Protein AF-E0WTT8-F1 (afdb_monomer_lite)

Radius of gyration: 13.16 Å; chains: 1; bounding box: 29×34×26 Å

InterPro domains:
  IPR004615 DNA polymerase III, psi subunit [PF03603] (1-65)
  IPR036654 DNA polymerase III, psi subunit superfamily [G3DSA:3.40.50.10220] (1-75)
  IPR036654 DNA polymerase III, psi subunit superfamily [SSF102220] (1-73)

Secondary structure (DSSP, 8-state):
--GGG-----HHHHTTS-TTS---EEEESS---SS--SSEEEE--HHHHHH-HHHHHHHHHHHHHTHHHH-TT--

Structure (mmCIF, N/CA/C/O backbone):
data_AF-E0WTT8-F1
#
_entry.id   AF-E0WTT8-F1
#
loop_
_atom_site.group_PDB
_atom_site.id
_atom_site.type_symbol
_atom_site.label_atom_id
_atom_site.label_alt_id
_atom_site.label_comp_id
_atom_site.label_asym_id
_atom_site.label_entity_id
_atom_site.label_seq_id
_atom_site.pdbx_PDB_ins_code
_atom_site.Cartn_x
_atom_site.Cartn_y
_atom_site.Cartn_z
_atom_site.occupancy
_atom_site.B_iso_or_equiv
_atom_site.auth_seq_id
_atom_site.auth_comp_id
_atom_site.auth_asym_id
_atom_site.auth_atom_id
_atom_site.pdbx_PDB_model_num
ATOM 1 N N . LEU A 1 1 ? 1.082 6.465 10.612 1.00 73.62 1 LEU A N 1
ATOM 2 C CA . LEU A 1 1 ? 1.497 5.046 10.629 1.00 73.62 1 LEU A CA 1
ATOM 3 C C . LEU A 1 1 ? 2.883 4.948 11.249 1.00 73.62 1 LEU A C 1
ATOM 5 O O . LEU A 1 1 ? 3.809 5.553 10.719 1.00 73.62 1 LEU A O 1
ATOM 9 N N . THR A 1 2 ? 3.021 4.252 12.375 1.00 81.69 2 THR A N 1
ATOM 10 C CA . THR A 1 2 ? 4.331 3.865 12.927 1.00 81.69 2 THR A CA 1
ATOM 11 C C . THR A 1 2 ? 4.739 2.495 12.371 1.00 81.69 2 THR A C 1
ATOM 13 O O . THR A 1 2 ? 3.869 1.730 11.956 1.00 81.69 2 THR A O 1
ATOM 16 N N . PRO A 1 3 ? 6.037 2.143 12.342 1.00 81.50 3 PRO A N 1
ATOM 17 C CA . PRO A 1 3 ? 6.472 0.814 11.899 1.00 81.50 3 PRO A CA 1
ATOM 18 C C . PRO A 1 3 ? 5.869 -0.328 12.735 1.00 81.50 3 PRO A C 1
ATOM 20 O O . PRO A 1 3 ? 5.673 -1.420 12.225 1.00 81.50 3 PRO A O 1
ATOM 23 N N . GLU A 1 4 ? 5.510 -0.075 13.994 1.00 86.38 4 GLU A N 1
ATOM 24 C CA . GLU A 1 4 ? 4.839 -1.047 14.871 1.00 86.38 4 GLU A CA 1
ATOM 25 C C . GLU A 1 4 ? 3.384 -1.332 14.454 1.00 86.38 4 GLU A C 1
ATOM 27 O O . GLU A 1 4 ? 2.802 -2.332 14.864 1.00 86.38 4 GLU A O 1
ATOM 32 N N . GLN A 1 5 ? 2.794 -0.460 13.630 1.00 85.06 5 GLN A N 1
ATOM 33 C CA . GLN A 1 5 ? 1.442 -0.600 13.082 1.00 85.06 5 GLN A CA 1
ATOM 34 C C . GLN A 1 5 ? 1.430 -1.258 11.696 1.00 85.06 5 GLN A C 1
ATOM 36 O O . GLN A 1 5 ? 0.367 -1.359 11.083 1.00 85.06 5 GLN A O 1
ATOM 41 N N . THR A 1 6 ? 2.586 -1.677 11.173 1.00 87.69 6 THR A N 1
ATOM 42 C CA . THR A 1 6 ? 2.682 -2.337 9.869 1.00 87.69 6 THR A CA 1
ATOM 43 C C . THR A 1 6 ? 3.027 -3.811 10.032 1.00 87.69 6 THR A C 1
ATOM 45 O O . THR A 1 6 ? 3.727 -4.222 10.956 1.00 87.69 6 THR A O 1
ATOM 48 N N . TYR A 1 7 ? 2.514 -4.636 9.122 1.00 88.31 7 TYR A N 1
ATOM 49 C CA . TYR A 1 7 ? 2.809 -6.061 9.099 1.00 88.31 7 TYR A CA 1
ATOM 50 C C . TYR A 1 7 ? 3.091 -6.504 7.666 1.00 88.31 7 TYR A C 1
ATOM 52 O O . TYR A 1 7 ? 2.319 -6.213 6.753 1.00 88.31 7 TYR A O 1
ATOM 60 N N . SER A 1 8 ? 4.220 -7.184 7.464 1.00 88.62 8 SER A N 1
ATOM 61 C CA . SER A 1 8 ? 4.627 -7.672 6.144 1.00 88.62 8 SER A CA 1
ATOM 62 C C . SER A 1 8 ? 4.044 -9.058 5.902 1.00 88.62 8 SER A C 1
ATOM 64 O O . SER A 1 8 ? 4.362 -10.006 6.617 1.00 88.62 8 SER A O 1
ATOM 66 N N . LEU A 1 9 ? 3.202 -9.174 4.877 1.00 87.75 9 LEU A N 1
ATOM 67 C CA . LEU A 1 9 ? 2.544 -10.419 4.490 1.00 87.75 9 LEU A CA 1
ATOM 68 C C . LEU A 1 9 ? 3.048 -10.877 3.126 1.00 87.75 9 LEU A C 1
ATOM 70 O O . LEU A 1 9 ? 3.222 -10.074 2.212 1.00 87.75 9 LEU A O 1
ATOM 74 N N . THR A 1 10 ? 3.224 -12.187 2.966 1.00 87.75 10 THR A N 1
ATOM 75 C CA . THR A 1 10 ? 3.343 -12.787 1.633 1.00 87.75 10 THR A CA 1
ATOM 76 C C . THR A 1 10 ? 1.947 -13.006 1.039 1.00 87.75 10 THR A C 1
ATOM 78 O O . THR A 1 10 ? 0.976 -13.122 1.795 1.00 87.75 10 THR A O 1
ATOM 81 N N . PRO A 1 11 ? 1.808 -13.138 -0.294 1.00 82.25 11 PRO A N 1
ATOM 82 C CA . PRO A 1 11 ? 0.508 -13.387 -0.926 1.00 82.25 11 PRO A CA 1
ATOM 83 C C . PRO A 1 11 ? -0.223 -14.612 -0.355 1.00 82.25 11 PRO A C 1
ATOM 85 O O . PRO A 1 11 ? -1.439 -14.593 -0.189 1.00 82.25 11 PRO A O 1
ATOM 88 N N . ASN A 1 12 ? 0.524 -15.654 0.028 1.00 84.75 12 ASN A N 1
ATOM 89 C CA . ASN A 1 12 ? -0.045 -16.854 0.639 1.00 84.75 12 ASN A CA 1
ATOM 90 C C . ASN A 1 12 ? -0.596 -16.599 2.056 1.00 84.75 12 ASN A C 1
ATOM 92 O O . ASN A 1 12 ? -1.597 -17.190 2.443 1.00 84.75 12 ASN A O 1
ATOM 96 N N . GLN A 1 13 ? 0.033 -15.705 2.827 1.00 84.81 13 GLN A N 1
ATOM 97 C CA . GLN A 1 13 ? -0.469 -15.299 4.145 1.00 84.81 13 GLN A CA 1
ATOM 98 C C . GLN A 1 13 ? -1.695 -14.392 4.020 1.00 84.81 13 GLN A C 1
ATOM 100 O O . GLN A 1 13 ? -2.613 -14.487 4.825 1.00 84.81 13 GLN A O 1
ATOM 105 N N . LEU A 1 14 ? -1.753 -13.550 2.985 1.00 83.69 14 LEU A N 1
ATOM 106 C CA . LEU A 1 14 ? -2.914 -12.699 2.738 1.00 83.69 14 LEU A CA 1
ATOM 107 C C . LEU A 1 14 ? -4.193 -13.516 2.482 1.00 83.69 14 LEU A C 1
A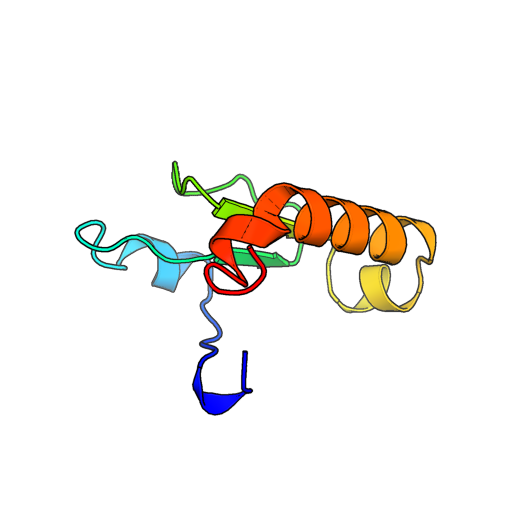TOM 109 O O . LEU A 1 14 ? -5.263 -13.133 2.948 1.00 83.69 14 LEU A O 1
ATOM 113 N N . ALA A 1 15 ? -4.080 -14.663 1.804 1.00 82.31 15 ALA A N 1
ATOM 114 C CA . ALA A 1 15 ? -5.212 -15.544 1.507 1.00 82.31 15 ALA A CA 1
ATOM 115 C C . ALA A 1 15 ? -5.929 -16.087 2.760 1.00 82.31 15 ALA A C 1
ATOM 117 O O . ALA A 1 15 ? -7.092 -16.479 2.673 1.00 82.31 15 ALA A O 1
ATOM 118 N N . VAL A 1 16 ? -5.254 -16.100 3.916 1.00 85.44 16 VAL A N 1
ATOM 119 C CA . VAL A 1 16 ? -5.791 -16.609 5.189 1.00 85.44 16 VAL A CA 1
ATOM 120 C C . VAL A 1 16 ? -6.171 -15.503 6.182 1.00 85.44 16 VAL A C 1
ATOM 122 O O . VAL A 1 16 ? -6.582 -15.806 7.301 1.00 85.44 16 VAL A O 1
ATOM 125 N N . ILE A 1 17 ? -6.059 -14.224 5.801 1.00 82.62 17 ILE A N 1
ATOM 126 C CA . ILE A 1 17 ? -6.426 -13.105 6.679 1.00 82.62 17 ILE A CA 1
ATOM 127 C C . ILE A 1 17 ? -7.954 -13.038 6.845 1.00 82.62 17 ILE A C 1
ATOM 129 O O . ILE A 1 17 ? -8.686 -13.107 5.852 1.00 82.62 17 ILE A O 1
ATOM 133 N N . PRO A 1 18 ? -8.462 -12.884 8.084 1.00 79.44 18 PRO A N 1
ATOM 134 C CA . PRO A 1 18 ? -9.890 -12.734 8.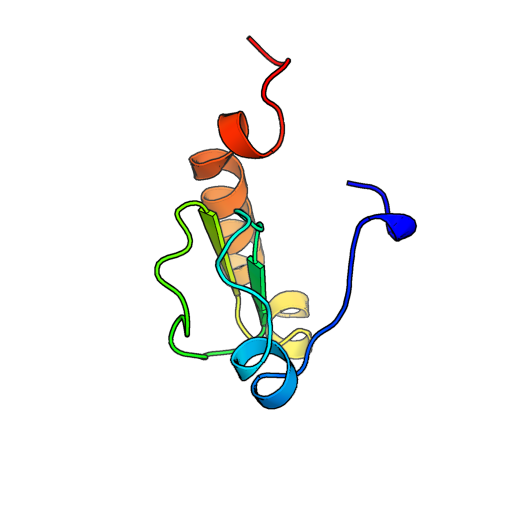328 1.00 79.44 18 PRO A CA 1
ATOM 135 C C . PRO A 1 18 ? -10.431 -11.476 7.639 1.00 79.44 18 PRO A C 1
ATOM 137 O O . PRO A 1 18 ? -9.960 -10.368 7.882 1.00 79.44 18 PRO A O 1
ATOM 140 N N . LYS A 1 19 ? -11.466 -11.656 6.814 1.00 73.81 19 LYS A N 1
ATOM 141 C CA . LYS A 1 19 ? -12.116 -10.585 6.035 1.00 73.81 19 LYS A CA 1
ATOM 142 C C . LYS A 1 19 ? -13.128 -9.753 6.831 1.00 73.81 19 LYS A C 1
ATOM 144 O O . LYS A 1 19 ? -13.769 -8.871 6.279 1.00 73.81 19 LYS A O 1
ATOM 149 N N . ASP A 1 20 ? -13.287 -10.058 8.115 1.00 75.25 20 ASP A N 1
ATOM 150 C CA . ASP A 1 20 ? -14.269 -9.423 9.002 1.00 75.25 20 ASP A CA 1
ATOM 151 C C . ASP A 1 20 ? -13.875 -7.987 9.395 1.00 75.25 20 ASP A C 1
ATOM 153 O O . ASP A 1 20 ? -14.689 -7.211 9.885 1.00 75.25 20 ASP A O 1
ATOM 157 N N . ARG A 1 21 ? -12.613 -7.607 9.155 1.00 72.19 21 ARG A N 1
ATOM 158 C CA . ARG A 1 21 ? -12.091 -6.266 9.429 1.00 72.19 21 ARG A CA 1
ATOM 159 C C . ARG A 1 21 ? -11.577 -5.612 8.158 1.00 72.19 21 ARG A C 1
ATOM 161 O O . ARG A 1 21 ? -10.965 -6.260 7.313 1.00 72.19 21 ARG A O 1
ATOM 168 N N . GLN A 1 22 ? -11.798 -4.305 8.071 1.00 75.31 22 GLN A N 1
ATOM 169 C CA . GLN A 1 22 ? -11.199 -3.465 7.045 1.00 75.31 22 GLN A CA 1
ATOM 170 C C . GLN A 1 22 ? -9.729 -3.229 7.396 1.00 75.31 22 GLN A C 1
ATOM 172 O O . GLN A 1 22 ? -9.404 -2.799 8.505 1.00 75.31 22 GLN A O 1
ATOM 177 N N . TYR A 1 23 ? -8.848 -3.533 6.450 1.00 81.56 23 TYR A N 1
ATOM 178 C CA . TYR A 1 23 ? -7.414 -3.303 6.558 1.00 81.56 23 TYR A CA 1
ATOM 179 C C . TYR A 1 23 ? -6.954 -2.490 5.356 1.00 81.56 23 TYR A C 1
ATOM 181 O O . TYR A 1 23 ? -7.435 -2.688 4.241 1.00 81.56 23 TYR A O 1
ATOM 189 N N . HIS A 1 24 ? -5.982 -1.614 5.584 1.00 85.31 24 HIS A N 1
ATOM 190 C CA . HIS A 1 24 ? -5.282 -0.936 4.504 1.00 85.31 24 HIS A CA 1
ATOM 191 C C . HIS A 1 24 ? -4.145 -1.826 4.023 1.00 85.31 24 HIS A C 1
ATOM 193 O O . HIS A 1 24 ? -3.297 -2.247 4.814 1.00 85.31 24 HIS A O 1
ATOM 199 N N . TYR A 1 25 ? -4.121 -2.099 2.724 1.00 87.06 25 TYR A N 1
ATOM 200 C CA . TYR A 1 25 ? -3.093 -2.934 2.118 1.00 87.06 25 TYR A CA 1
ATOM 201 C C . TYR A 1 25 ? -2.181 -2.102 1.234 1.00 87.06 25 TYR A C 1
ATOM 203 O O . TYR A 1 25 ? -2.629 -1.215 0.513 1.00 87.06 25 TYR A O 1
ATOM 211 N N . TRP A 1 26 ? -0.894 -2.425 1.257 1.00 89.31 26 TRP A N 1
ATOM 212 C CA . TRP A 1 26 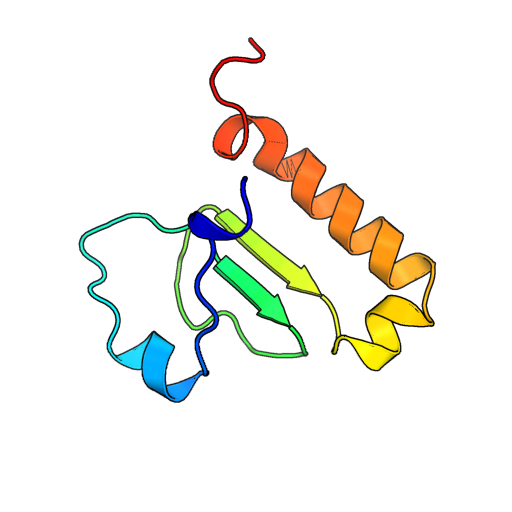? 0.058 -1.923 0.281 1.00 89.31 26 TRP A CA 1
ATOM 213 C C . TRP A 1 26 ? 0.713 -3.104 -0.430 1.00 89.31 26 TRP A C 1
ATOM 215 O O . TRP A 1 26 ? 1.439 -3.890 0.178 1.00 89.31 26 TRP A O 1
ATOM 225 N N . TYR A 1 27 ? 0.420 -3.235 -1.720 1.00 89.12 27 TYR A N 1
ATOM 226 C CA . TYR A 1 27 ? 0.955 -4.267 -2.593 1.00 89.12 27 TYR A CA 1
ATOM 227 C C . TYR A 1 27 ? 2.244 -3.782 -3.250 1.00 89.12 27 TYR A C 1
ATOM 229 O O . TYR A 1 27 ? 2.268 -2.758 -3.937 1.00 89.12 27 TYR A O 1
ATOM 237 N N . LEU A 1 28 ? 3.313 -4.548 -3.042 1.00 90.00 28 LEU A N 1
ATOM 238 C CA . LEU A 1 28 ? 4.616 -4.344 -3.662 1.00 90.00 28 LEU A CA 1
ATOM 239 C C . LEU A 1 28 ? 4.796 -5.354 -4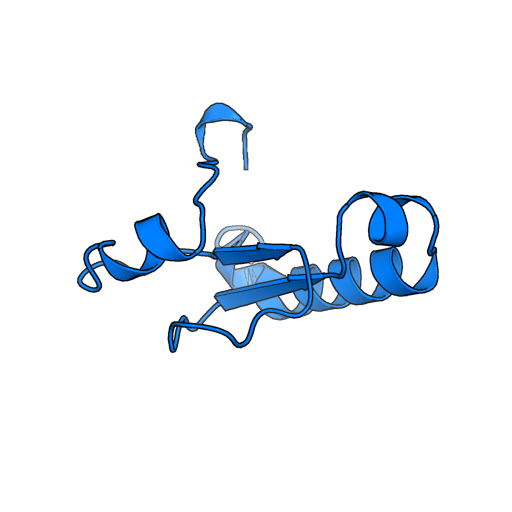.799 1.00 90.00 28 LEU A C 1
ATOM 241 O O . LEU A 1 28 ? 4.813 -6.560 -4.563 1.00 90.00 28 LEU A O 1
ATOM 245 N N . GLY A 1 29 ? 4.971 -4.852 -6.017 1.00 86.81 29 GLY A N 1
ATOM 246 C CA . GLY A 1 29 ? 5.016 -5.639 -7.247 1.00 86.81 29 GLY A CA 1
ATOM 247 C C . GLY A 1 29 ? 3.659 -5.720 -7.948 1.00 86.81 29 GLY A C 1
ATOM 248 O O . GLY A 1 29 ? 2.624 -5.346 -7.399 1.00 86.81 29 GLY A O 1
ATOM 249 N N . ASN A 1 30 ? 3.671 -6.213 -9.185 1.00 69.25 30 ASN A N 1
ATOM 250 C CA . ASN A 1 30 ? 2.494 -6.350 -10.047 1.00 69.25 30 ASN A CA 1
ATOM 251 C C . ASN A 1 30 ? 1.612 -7.527 -9.611 1.00 69.25 30 ASN A C 1
ATOM 253 O O . ASN A 1 30 ? 1.442 -8.503 -10.338 1.00 69.25 30 ASN A O 1
ATOM 257 N N . HIS A 1 31 ? 1.079 -7.443 -8.398 1.00 70.44 31 HIS A N 1
ATOM 258 C CA . HIS A 1 31 ? 0.096 -8.380 -7.889 1.00 70.44 31 HIS A CA 1
ATOM 259 C C . HIS A 1 31 ? -1.306 -7.846 -8.151 1.00 70.44 31 HIS A C 1
ATOM 261 O O . HIS A 1 31 ? -1.613 -6.688 -7.854 1.00 70.44 31 HIS A O 1
ATOM 267 N N . GLU A 1 32 ? -2.160 -8.714 -8.685 1.00 70.44 32 GLU A N 1
ATOM 268 C CA . GLU A 1 32 ? -3.590 -8.448 -8.738 1.00 70.44 32 GLU A CA 1
ATOM 269 C C . GLU A 1 32 ? -4.115 -8.302 -7.300 1.00 70.44 32 GLU A C 1
ATOM 271 O O . GLU A 1 32 ? -3.735 -9.098 -6.427 1.00 70.44 32 GLU A O 1
ATOM 276 N N . PRO A 1 33 ? -4.938 -7.279 -7.011 1.00 67.94 33 PRO A N 1
ATOM 277 C CA . PRO A 1 33 ? -5.486 -7.090 -5.679 1.00 67.94 33 PRO A CA 1
ATOM 278 C C . PRO A 1 33 ? -6.332 -8.314 -5.309 1.00 67.94 33 PRO A C 1
ATOM 280 O O . PRO A 1 33 ? -7.367 -8.593 -5.902 1.00 67.94 33 PRO A O 1
ATOM 283 N N . LEU A 1 34 ? -5.867 -9.070 -4.312 1.00 65.56 34 LEU A N 1
ATOM 284 C CA . LEU A 1 34 ? -6.507 -10.304 -3.827 1.00 65.56 34 LEU A CA 1
ATOM 285 C C . LEU A 1 34 ? -7.775 -10.045 -2.994 1.00 65.56 34 LEU A C 1
ATOM 287 O O . LEU A 1 34 ? -8.402 -10.980 -2.493 1.00 65.56 34 LEU A O 1
ATOM 291 N N . THR A 1 35 ? -8.125 -8.780 -2.790 1.00 64.06 35 THR A N 1
ATOM 292 C CA . THR A 1 35 ? -9.197 -8.343 -1.903 1.00 64.06 35 THR A CA 1
ATOM 293 C C . THR A 1 35 ? -9.893 -7.124 -2.494 1.00 64.06 35 THR A C 1
ATOM 295 O O . THR A 1 35 ? -9.243 -6.257 -3.075 1.00 64.06 35 THR A O 1
ATOM 298 N N . ASP A 1 36 ? -11.201 -7.033 -2.276 1.00 64.06 36 ASP A N 1
ATOM 299 C CA . ASP A 1 36 ? -12.025 -5.854 -2.568 1.00 64.06 36 ASP A CA 1
ATOM 300 C C . ASP A 1 36 ? -11.827 -4.770 -1.488 1.00 64.06 36 ASP A C 1
ATOM 302 O O . ASP A 1 36 ? -12.764 -4.113 -1.049 1.00 64.06 36 ASP A O 1
ATOM 306 N N . ALA A 1 37 ? -10.607 -4.641 -0.949 1.00 64.88 37 ALA A N 1
ATOM 307 C CA . ALA A 1 37 ? -10.351 -3.675 0.110 1.00 64.88 37 ALA A CA 1
ATOM 308 C C . ALA A 1 37 ? -10.574 -2.269 -0.441 1.00 64.88 37 ALA A C 1
ATOM 310 O O . ALA A 1 37 ? -9.955 -1.872 -1.434 1.00 64.88 37 ALA A O 1
ATOM 311 N N . GLN A 1 38 ? -11.425 -1.524 0.261 1.00 66.25 38 GLN A N 1
ATOM 312 C CA . GLN A 1 38 ? -11.841 -0.176 -0.102 1.00 66.25 38 GLN A CA 1
ATOM 313 C C . GLN A 1 38 ? -10.651 0.789 -0.224 1.00 66.25 38 GLN A C 1
ATOM 315 O O . GLN A 1 38 ? -10.704 1.733 -1.007 1.00 66.25 38 GLN A O 1
ATOM 320 N N . VAL A 1 39 ? -9.560 0.517 0.504 1.00 81.06 39 VAL A N 1
ATOM 321 C CA . VAL A 1 39 ? -8.324 1.306 0.486 1.00 81.06 39 VAL A CA 1
ATOM 322 C C . VAL A 1 39 ? -7.127 0.383 0.295 1.00 81.06 39 VAL A C 1
ATOM 324 O O . VAL A 1 39 ? -6.730 -0.364 1.197 1.00 81.06 39 VAL A O 1
ATOM 327 N N . HIS A 1 40 ? -6.524 0.450 -0.888 1.00 86.19 40 HIS A N 1
ATOM 328 C CA . HIS A 1 40 ? -5.291 -0.258 -1.193 1.00 86.19 40 HIS A CA 1
ATOM 329 C C . HIS A 1 40 ? -4.337 0.611 -2.011 1.00 86.19 40 HIS A C 1
ATOM 331 O O . HIS A 1 40 ? -4.740 1.373 -2.886 1.00 86.19 40 HIS A O 1
ATOM 337 N N . LEU A 1 41 ? -3.049 0.471 -1.718 1.00 88.81 41 LEU A N 1
ATOM 338 C CA . LEU A 1 41 ? -1.959 1.087 -2.460 1.00 88.81 41 LEU A CA 1
ATOM 339 C C . LEU A 1 41 ? -1.263 0.018 -3.293 1.00 88.81 41 LEU A C 1
ATOM 341 O O . LEU A 1 41 ? -1.051 -1.103 -2.829 1.00 88.81 41 LEU A O 1
ATOM 345 N N . GLN A 1 42 ? -0.851 0.375 -4.500 1.00 89.69 42 GLN A N 1
ATOM 346 C CA . GLN A 1 42 ? -0.059 -0.484 -5.370 1.00 89.69 42 GLN A CA 1
ATOM 347 C C . GLN A 1 42 ? 1.191 0.256 -5.825 1.00 89.69 42 GLN A C 1
ATOM 349 O O . GLN A 1 42 ? 1.157 1.425 -6.213 1.00 89.69 42 GLN A O 1
ATOM 354 N N . SER A 1 43 ? 2.318 -0.435 -5.805 1.00 91.62 43 SER A N 1
ATOM 355 C CA . SER A 1 43 ? 3.557 0.066 -6.386 1.00 91.62 43 SER A CA 1
ATOM 356 C C . SER A 1 43 ? 4.362 -1.088 -6.964 1.00 91.62 43 SER A C 1
ATOM 358 O O . SER A 1 43 ? 4.174 -2.228 -6.537 1.00 91.62 43 SER A O 1
ATOM 360 N N . PRO A 1 44 ? 5.301 -0.823 -7.882 1.00 91.19 44 PRO A N 1
ATOM 361 C CA . PRO A 1 44 ? 6.233 -1.849 -8.324 1.00 91.19 44 PRO A CA 1
ATOM 362 C C . PRO A 1 44 ? 7.110 -2.365 -7.173 1.00 91.19 44 PRO A C 1
ATOM 364 O O . PRO A 1 44 ? 7.051 -1.883 -6.035 1.00 91.19 44 PRO A O 1
ATOM 367 N N . VAL A 1 45 ? 7.921 -3.382 -7.466 1.00 91.81 45 VAL A N 1
ATOM 368 C CA . VAL A 1 45 ? 8.847 -3.975 -6.491 1.00 91.81 45 VAL A CA 1
ATOM 369 C C . VAL A 1 45 ? 9.776 -2.914 -5.897 1.00 91.81 45 VA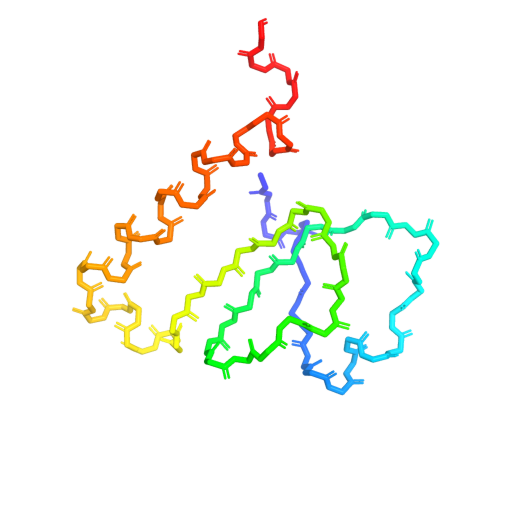L A C 1
ATOM 371 O O . VAL A 1 45 ? 10.140 -1.955 -6.573 1.00 91.81 45 VAL A O 1
ATOM 374 N N . LEU A 1 46 ? 10.207 -3.100 -4.644 1.00 90.69 46 LEU A N 1
ATOM 375 C CA . LEU A 1 46 ? 10.979 -2.090 -3.902 1.00 90.69 46 LEU A CA 1
ATOM 376 C C . LEU A 1 46 ? 12.202 -1.560 -4.661 1.00 90.69 46 LEU A C 1
ATOM 378 O O . LEU A 1 46 ? 12.468 -0.363 -4.612 1.00 90.69 46 LEU A O 1
ATOM 382 N N . ASN A 1 47 ? 12.929 -2.428 -5.371 1.00 92.50 47 ASN A N 1
ATOM 383 C CA . ASN A 1 47 ? 14.104 -2.014 -6.139 1.00 92.50 47 ASN A CA 1
ATOM 384 C C . ASN A 1 47 ? 13.737 -1.050 -7.281 1.00 92.50 47 ASN A C 1
ATOM 386 O O . ASN A 1 47 ? 14.401 -0.036 -7.472 1.00 92.50 47 ASN A O 1
ATOM 390 N N . GLU A 1 48 ? 12.653 -1.337 -8.001 1.00 92.44 48 GLU A N 1
ATOM 391 C CA . GLU A 1 48 ? 12.149 -0.480 -9.075 1.00 92.44 48 GLU A CA 1
ATOM 392 C C . GLU A 1 48 ? 11.549 0.804 -8.504 1.00 92.44 48 GLU A C 1
ATOM 394 O O . GLU A 1 48 ? 11.922 1.889 -8.933 1.00 92.44 48 GLU A O 1
ATOM 399 N N . LEU A 1 49 ? 10.727 0.706 -7.455 1.00 93.19 49 LEU A N 1
ATOM 400 C CA . LEU A 1 49 ? 10.183 1.870 -6.757 1.00 93.19 49 LEU A CA 1
ATOM 401 C C . LEU A 1 49 ? 11.290 2.803 -6.250 1.00 93.19 49 LEU A C 1
ATOM 403 O O . LEU A 1 49 ? 11.127 4.019 -6.255 1.00 93.19 49 LEU A O 1
ATOM 407 N N . TYR A 1 50 ? 12.423 2.261 -5.801 1.00 92.00 50 TYR A N 1
ATOM 408 C CA . TYR A 1 50 ? 13.552 3.062 -5.336 1.00 92.00 50 TYR A CA 1
ATOM 409 C C . TYR A 1 50 ? 14.249 3.817 -6.478 1.00 92.00 50 TYR A C 1
ATOM 411 O O . TYR A 1 50 ? 14.660 4.965 -6.285 1.00 92.00 50 TYR A O 1
ATOM 419 N N . GLN A 1 51 ? 14.362 3.197 -7.651 1.00 93.62 51 GLN A N 1
ATOM 420 C CA . GLN A 1 51 ? 15.049 3.743 -8.827 1.00 93.62 51 GLN A CA 1
ATOM 421 C C . GLN A 1 51 ? 14.146 4.683 -9.648 1.00 93.62 51 GLN A C 1
ATOM 423 O O . GLN A 1 51 ? 14.626 5.663 -10.214 1.00 93.62 51 GLN A O 1
ATOM 428 N N . ASP A 1 52 ? 12.840 4.420 -9.683 1.00 94.06 52 ASP A N 1
ATOM 429 C CA . ASP A 1 52 ? 11.884 5.093 -10.556 1.00 94.06 52 ASP A CA 1
ATOM 430 C C . ASP A 1 52 ? 11.162 6.252 -9.841 1.00 94.06 52 ASP A C 1
ATOM 432 O O . ASP A 1 52 ? 10.350 6.084 -8.925 1.00 94.06 52 ASP A O 1
ATOM 436 N N . GLY A 1 53 ? 11.453 7.480 -10.278 1.00 92.31 53 GLY A N 1
ATOM 437 C CA . GLY A 1 53 ? 10.811 8.685 -9.751 1.00 92.31 53 GLY A CA 1
ATOM 438 C C . GLY A 1 53 ? 9.323 8.809 -10.107 1.00 92.31 53 GLY A C 1
ATOM 439 O O . GLY A 1 53 ? 8.558 9.374 -9.322 1.00 92.31 53 GLY A O 1
ATOM 440 N N . HIS A 1 54 ? 8.888 8.275 -11.250 1.00 93.00 54 HIS A N 1
ATOM 441 C CA . HIS A 1 54 ? 7.477 8.238 -11.632 1.00 93.00 54 HIS A CA 1
ATOM 442 C C . HIS A 1 54 ? 6.698 7.262 -10.751 1.00 93.00 54 HIS A C 1
ATOM 444 O O . HIS A 1 54 ? 5.619 7.621 -10.282 1.00 93.00 54 HIS A O 1
ATOM 450 N N . ALA A 1 55 ? 7.265 6.095 -10.438 1.00 91.69 55 ALA A N 1
ATOM 451 C CA . ALA A 1 55 ? 6.657 5.123 -9.532 1.00 91.69 55 ALA A CA 1
ATOM 452 C C . ALA A 1 55 ? 6.425 5.711 -8.130 1.00 91.69 55 ALA A C 1
ATOM 454 O O . ALA A 1 55 ? 5.339 5.569 -7.567 1.00 91.69 55 ALA A O 1
ATOM 455 N N . LYS A 1 56 ? 7.399 6.458 -7.587 1.00 93.44 56 LYS A N 1
ATOM 456 C CA . LYS A 1 56 ? 7.239 7.161 -6.297 1.00 93.44 56 LYS A CA 1
ATOM 457 C C . LYS A 1 56 ? 6.120 8.196 -6.341 1.00 93.44 56 LYS A C 1
ATOM 459 O O . LYS A 1 56 ? 5.325 8.288 -5.408 1.00 93.44 56 LYS A O 1
ATOM 464 N N . ARG A 1 57 ? 6.042 8.975 -7.424 1.00 93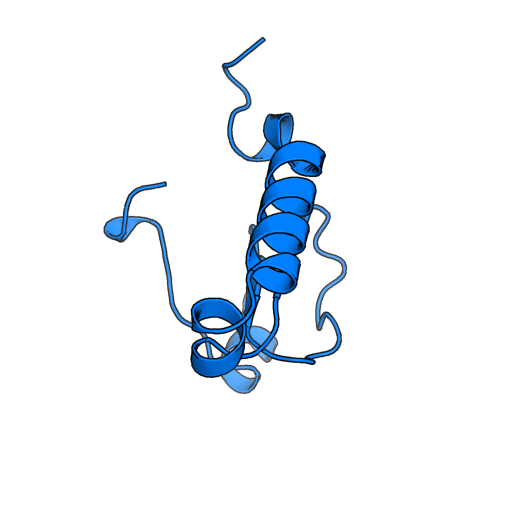.94 57 ARG A N 1
ATOM 465 C CA . ARG A 1 57 ? 4.981 9.977 -7.609 1.00 93.94 57 ARG A CA 1
ATOM 466 C C . ARG A 1 57 ? 3.612 9.317 -7.737 1.00 93.94 57 ARG A C 1
ATOM 468 O O . ARG A 1 57 ? 2.670 9.799 -7.122 1.00 93.94 57 ARG A O 1
ATOM 475 N N . ALA A 1 58 ? 3.507 8.222 -8.485 1.00 92.31 58 ALA A N 1
ATOM 476 C CA . ALA A 1 58 ? 2.270 7.460 -8.624 1.00 92.31 58 ALA A CA 1
ATOM 477 C C . ALA A 1 58 ? 1.807 6.879 -7.279 1.00 92.31 58 ALA A C 1
ATOM 479 O O . ALA A 1 58 ? 0.622 6.951 -6.959 1.00 92.31 58 ALA A O 1
ATOM 480 N N . LEU A 1 59 ? 2.733 6.372 -6.457 1.00 92.06 59 LEU A N 1
ATOM 481 C CA . LEU A 1 59 ? 2.429 5.930 -5.094 1.00 92.06 59 LEU A CA 1
ATOM 482 C C . LEU A 1 59 ? 1.943 7.094 -4.219 1.00 92.06 59 LEU A C 1
ATOM 484 O O . LEU A 1 59 ? 0.935 6.968 -3.532 1.00 92.06 59 LEU A O 1
ATOM 488 N N . TRP A 1 60 ? 2.608 8.250 -4.280 1.00 91.69 60 TRP A N 1
ATOM 489 C CA . TRP A 1 60 ? 2.181 9.437 -3.535 1.00 91.69 60 TRP A CA 1
ATOM 490 C C . TRP A 1 60 ? 0.782 9.917 -3.944 1.00 91.69 60 TRP A C 1
ATOM 492 O O . TRP A 1 60 ? -0.038 10.229 -3.088 1.00 91.69 60 TRP A O 1
ATOM 502 N N . GLN A 1 61 ? 0.471 9.908 -5.243 1.00 91.12 61 GLN A N 1
ATOM 503 C CA . GLN A 1 61 ? -0.867 10.238 -5.742 1.00 91.12 61 GLN A CA 1
ATOM 504 C C . GLN A 1 61 ? -1.940 9.280 -5.207 1.00 91.12 61 GLN A C 1
ATOM 506 O O . GLN A 1 61 ? -3.054 9.717 -4.933 1.00 91.12 61 GLN A O 1
ATOM 511 N N . GLN A 1 62 ? -1.630 7.991 -5.046 1.00 90.81 62 GLN A N 1
ATOM 512 C CA . GLN A 1 62 ? -2.554 7.038 -4.419 1.00 90.81 62 GLN A CA 1
ATOM 513 C C . GLN A 1 62 ? -2.745 7.335 -2.928 1.00 90.81 62 GLN A C 1
ATOM 515 O O . GLN A 1 62 ? -3.873 7.334 -2.452 1.00 90.81 62 GLN A O 1
ATOM 520 N N . ILE A 1 63 ? -1.673 7.660 -2.198 1.00 89.69 63 ILE A N 1
ATOM 521 C CA . ILE A 1 63 ? -1.771 8.050 -0.781 1.00 89.69 63 ILE A CA 1
ATOM 522 C C . ILE A 1 63 ? -2.667 9.285 -0.616 1.00 89.69 63 ILE A C 1
ATOM 524 O O . ILE A 1 63 ? -3.506 9.300 0.279 1.00 89.69 63 ILE A O 1
ATOM 528 N N . CYS A 1 64 ? -2.542 10.284 -1.497 1.00 87.88 64 CYS A N 1
ATOM 529 C CA . CYS A 1 64 ? -3.423 11.454 -1.489 1.00 87.88 64 CYS A CA 1
ATOM 530 C C . CYS A 1 64 ? -4.889 11.095 -1.773 1.00 87.88 64 CYS A C 1
ATOM 532 O O . CYS A 1 64 ? -5.779 11.637 -1.134 1.00 87.88 64 CYS A O 1
ATOM 534 N N . GLN A 1 65 ? -5.171 10.164 -2.689 1.00 86.06 65 GLN A N 1
ATOM 535 C CA . GLN A 1 65 ? -6.557 9.751 -2.969 1.00 86.06 65 GLN A CA 1
ATOM 536 C C . GLN A 1 65 ? -7.258 9.166 -1.737 1.00 86.06 65 GLN A C 1
ATOM 538 O O . GLN A 1 65 ? -8.449 9.396 -1.544 1.00 86.06 65 GLN A O 1
ATOM 543 N N . TYR A 1 66 ? -6.506 8.464 -0.892 1.00 84.12 66 TYR A N 1
ATOM 544 C CA . TYR A 1 66 ? -6.994 7.854 0.343 1.00 84.12 66 TYR A CA 1
ATOM 545 C C . TYR A 1 66 ? -6.626 8.667 1.593 1.00 84.12 66 TYR A C 1
ATOM 547 O O . TYR A 1 66 ? -6.592 8.129 2.700 1.00 84.12 66 TYR A O 1
ATOM 555 N N . GLU A 1 67 ? -6.330 9.965 1.447 1.00 80.50 67 GLU A N 1
ATOM 556 C CA . GLU A 1 67 ? -5.865 10.807 2.558 1.00 80.50 67 GLU A CA 1
ATOM 557 C C . GLU A 1 67 ? -6.829 10.780 3.753 1.00 80.50 67 GLU A C 1
ATOM 559 O O . GLU A 1 67 ? -6.385 10.732 4.897 1.00 80.50 67 GLU A O 1
ATOM 564 N N . LYS A 1 68 ? -8.140 10.727 3.490 1.00 74.69 68 LYS A N 1
ATOM 565 C CA . LYS A 1 68 ? -9.190 10.731 4.518 1.00 74.69 68 LYS A CA 1
ATOM 566 C C . LYS A 1 68 ? -9.294 9.407 5.266 1.00 74.69 68 LYS A C 1
ATOM 568 O O . LYS A 1 68 ? -9.656 9.404 6.437 1.00 74.69 68 LYS A O 1
ATOM 573 N N . ASP A 1 69 ? -8.942 8.302 4.621 1.00 78.75 69 ASP A N 1
ATOM 574 C CA . ASP A 1 69 ? -8.912 6.979 5.242 1.00 78.75 69 ASP A CA 1
ATOM 575 C C . ASP A 1 69 ? -7.645 6.783 6.086 1.00 78.75 69 ASP A C 1
ATOM 577 O O . ASP A 1 69 ? -7.671 6.132 7.132 1.00 78.75 69 ASP A O 1
ATOM 581 N N . PHE A 1 70 ? -6.525 7.387 5.675 1.00 74.19 70 PHE A N 1
ATOM 582 C CA . PHE A 1 70 ? -5.282 7.364 6.449 1.00 74.19 70 PHE A CA 1
ATOM 583 C C . PHE A 1 70 ? -5.250 8.399 7.583 1.00 74.19 70 PHE A C 1
ATOM 585 O O . PHE A 1 70 ? -4.598 8.159 8.603 1.00 74.19 70 PHE A O 1
ATOM 592 N N . TYR A 1 71 ? -5.943 9.529 7.415 1.00 70.00 71 TYR A N 1
ATOM 593 C CA . TYR A 1 71 ? -5.959 10.662 8.341 1.00 70.00 71 TYR A CA 1
ATOM 594 C C . TYR A 1 71 ? -7.389 11.199 8.545 1.00 70.00 71 TYR A C 1
ATOM 596 O O . TYR A 1 71 ? -7.700 12.312 8.117 1.00 70.00 71 TYR A O 1
ATOM 604 N N . PRO A 1 72 ? -8.270 10.446 9.230 1.00 66.12 72 PRO A N 1
ATOM 605 C CA . PRO A 1 72 ? -9.670 10.841 9.415 1.00 66.12 72 PRO A CA 1
ATOM 606 C C . PRO A 1 72 ? -9.866 12.108 10.269 1.00 66.12 72 PRO A C 1
ATOM 608 O O . PRO A 1 72 ? -10.933 12.709 10.217 1.00 66.12 72 PRO A O 1
ATOM 611 N N . ASP A 1 73 ? -8.845 12.528 11.025 1.00 61.91 73 ASP A N 1
ATOM 612 C CA . ASP A 1 73 ? -8.865 13.707 11.912 1.00 61.91 73 ASP A CA 1
ATOM 613 C C . ASP A 1 73 ? -8.358 15.001 11.237 1.00 61.91 73 ASP A C 1
ATOM 615 O O . ASP A 1 73 ? -8.322 16.055 11.861 1.00 61.91 73 ASP A O 1
ATOM 619 N N . ALA A 1 74 ? -7.936 14.953 9.966 1.00 56.62 74 ALA A N 1
ATOM 620 C CA . ALA A 1 74 ? -7.420 16.124 9.240 1.00 56.62 74 ALA A CA 1
ATOM 621 C C . ALA A 1 74 ? -8.526 17.011 8.614 1.00 56.62 74 ALA A C 1
ATOM 623 O O . ALA A 1 74 ? -8.253 17.747 7.663 1.00 56.62 74 ALA A O 1
ATOM 624 N N . GLY A 1 75 ? -9.764 16.905 9.111 1.00 50.12 75 GLY A N 1
ATOM 625 C CA . GLY A 1 75 ? -10.955 17.616 8.624 1.00 50.12 75 GLY A CA 1
ATOM 626 C C . GLY A 1 75 ? -11.288 18.884 9.396 1.00 50.12 75 GLY A C 1
ATOM 627 O O . GLY A 1 75 ? -11.092 18.899 10.629 1.00 50.12 75 GLY A O 1
#

Sequence (75 aa):
LTPEQTYSLTPNQLAVIPKDRQYHYWYLGNHEPLTDAQVHLQSPVLNELYQDGHAKRALWQQICQYEKDFYPDAG

pLDDT: mean 82.32, std 10.22, range [50.12, 94.06]

Organism: NCBI:txid663321

Foldseek 3Di:
DDPVPDDDDDPVRVVPDDPPDQDEEEAEADDDPPDPRPHYFYAYHPVCCVVDPVRVVSRVVSCVVCVCVVCVPPD